Protein AF-A0A4Z0A975-F1 (afdb_monomer_lite)

Radius of gyration: 17.45 Å; chains: 1; bounding box: 40×26×46 Å

pLDDT: mean 76.38, std 18.45, range [38.84, 96.06]

Foldseek 3Di:
DDDPDDDDDDPADWDDKDWQDDDPPDPDPPDDDDPPDPDPPDDDPVVVVQVSTWMWIAGPVRDIDIGRDDDPDDDD

Organism: NCBI:txid135208

Sequence (76 aa):
MKPLGTLVYHKDGVQSLAFTRRAPATPATIGDEATDSDSDDEMIEAEKAARARWLVSGGKDSRVAIWELMDFSKKA

Structure (mmCIF, N/CA/C/O backbone):
data_AF-A0A4Z0A975-F1
#
_entry.id   AF-A0A4Z0A975-F1
#
loop_
_atom_site.group_PDB
_atom_site.id
_atom_site.type_symbol
_atom_site.label_atom_id
_atom_site.label_alt_id
_atom_site.label_comp_id
_atom_site.label_asym_id
_atom_site.label_entity_id
_atom_site.label_seq_id
_atom_site.pdbx_PDB_ins_code
_atom_site.Cartn_x
_atom_site.Cartn_y
_atom_site.Cartn_z
_atom_site.occupancy
_atom_site.B_iso_or_equiv
_atom_site.auth_seq_id
_atom_site.auth_comp_id
_atom_site.auth_asym_id
_atom_site.auth_atom_id
_atom_site.pdbx_PDB_model_num
ATOM 1 N N . MET A 1 1 ? 14.829 -5.357 11.901 1.00 74.69 1 MET A N 1
ATOM 2 C CA . MET A 1 1 ? 14.003 -4.872 10.773 1.00 74.69 1 MET A CA 1
ATOM 3 C C . MET A 1 1 ? 13.580 -3.445 11.087 1.00 74.69 1 MET A C 1
ATOM 5 O O . MET A 1 1 ? 12.926 -3.255 12.104 1.00 74.69 1 MET A O 1
ATOM 9 N N . LYS A 1 2 ? 14.015 -2.444 10.309 1.00 88.44 2 LYS A N 1
ATOM 10 C CA . LYS A 1 2 ? 13.610 -1.040 10.506 1.00 88.44 2 LYS A CA 1
ATOM 11 C C . LYS A 1 2 ? 12.394 -0.759 9.609 1.00 88.44 2 LYS A C 1
ATOM 13 O O . LYS A 1 2 ? 12.473 -1.106 8.432 1.00 88.44 2 LYS A O 1
ATOM 18 N N . PRO A 1 3 ? 11.285 -0.198 10.126 1.00 88.12 3 PRO A N 1
ATOM 19 C CA . PRO A 1 3 ? 10.127 0.123 9.294 1.00 88.12 3 PRO A CA 1
ATOM 20 C C . PRO A 1 3 ? 10.502 1.175 8.243 1.00 88.12 3 PRO A C 1
ATOM 22 O O . PRO A 1 3 ? 11.251 2.105 8.546 1.00 88.12 3 PRO A O 1
ATOM 25 N N . LEU A 1 4 ? 9.987 1.020 7.019 1.00 86.94 4 LEU A N 1
ATOM 26 C CA . LEU A 1 4 ? 10.215 1.983 5.933 1.00 86.94 4 LEU A CA 1
ATOM 27 C C . LEU A 1 4 ? 9.361 3.246 6.107 1.00 86.94 4 LEU A C 1
ATOM 29 O O . LEU A 1 4 ? 9.788 4.330 5.726 1.00 86.94 4 LEU A O 1
ATOM 33 N N . GLY A 1 5 ? 8.173 3.112 6.698 1.00 89.50 5 GLY A N 1
ATOM 34 C CA . GLY A 1 5 ? 7.253 4.217 6.935 1.00 89.50 5 GLY A CA 1
ATOM 35 C C . GLY A 1 5 ? 5.867 3.734 7.356 1.00 89.50 5 GLY A C 1
ATOM 36 O O . GLY A 1 5 ? 5.653 2.535 7.551 1.00 89.50 5 GLY A O 1
ATOM 37 N N . THR A 1 6 ? 4.937 4.683 7.466 1.00 92.06 6 THR A N 1
ATOM 38 C CA . THR A 1 6 ? 3.531 4.447 7.816 1.00 92.06 6 THR A CA 1
ATOM 39 C C . THR A 1 6 ? 2.638 5.107 6.771 1.00 92.06 6 THR A C 1
ATOM 41 O O . THR A 1 6 ? 2.818 6.283 6.464 1.00 92.06 6 THR A O 1
ATOM 44 N N . LEU A 1 7 ? 1.660 4.364 6.252 1.00 92.06 7 LEU A N 1
ATOM 45 C CA . LEU A 1 7 ? 0.633 4.878 5.345 1.00 92.06 7 LEU A CA 1
ATOM 46 C C . LEU A 1 7 ? -0.634 5.174 6.155 1.00 92.06 7 LEU A C 1
ATOM 48 O O . LEU A 1 7 ? -1.158 4.281 6.821 1.00 92.06 7 LEU A O 1
ATOM 52 N N . VAL A 1 8 ? -1.109 6.422 6.130 1.00 93.62 8 VAL A N 1
ATOM 53 C CA . VAL A 1 8 ? -2.241 6.882 6.951 1.00 93.62 8 VAL A CA 1
ATOM 54 C C . VAL A 1 8 ? -3.340 7.422 6.044 1.00 93.62 8 VAL A C 1
ATOM 56 O O . VAL A 1 8 ? -3.167 8.452 5.398 1.00 93.62 8 VAL A O 1
ATOM 59 N N . TYR A 1 9 ? -4.473 6.723 6.003 1.00 94.12 9 TYR A N 1
ATOM 60 C CA . TYR A 1 9 ? -5.670 7.165 5.280 1.00 94.12 9 TYR A CA 1
ATOM 61 C C . TYR A 1 9 ? -6.952 6.746 6.001 1.00 94.12 9 TYR A C 1
ATOM 63 O O . TYR A 1 9 ? -7.786 7.593 6.323 1.00 94.12 9 TYR A O 1
ATOM 71 N N . HIS A 1 10 ? -7.102 5.444 6.264 1.00 93.00 10 HIS A N 1
ATOM 72 C CA . HIS A 1 10 ? -8.302 4.904 6.896 1.00 93.00 10 HIS A CA 1
ATOM 73 C C . HIS A 1 10 ? -8.442 5.426 8.325 1.00 93.00 10 HIS A C 1
ATOM 75 O O . HIS A 1 10 ? -7.471 5.486 9.081 1.00 93.00 10 HIS A O 1
ATOM 81 N N . LYS A 1 11 ? -9.669 5.807 8.686 1.00 91.00 11 LYS A N 1
ATOM 82 C CA . LYS A 1 11 ? -10.004 6.323 10.026 1.00 91.00 11 LYS A CA 1
ATOM 83 C C . LYS A 1 11 ? -10.392 5.222 11.015 1.00 91.00 11 LYS A C 1
ATOM 85 O O . LYS A 1 11 ? -10.587 5.499 12.193 1.00 91.00 11 LYS A O 1
ATOM 90 N N . ASP A 1 12 ? -10.517 3.997 10.521 1.00 92.00 12 ASP A N 1
ATOM 91 C CA . ASP A 1 12 ? -10.854 2.788 11.267 1.00 92.00 12 ASP A CA 1
ATOM 92 C C . ASP A 1 12 ? -9.926 1.645 10.802 1.00 92.00 12 ASP A C 1
ATOM 94 O O . ASP A 1 12 ? -9.028 1.849 9.981 1.00 92.00 12 ASP A O 1
ATOM 98 N N . GLY A 1 13 ? -10.116 0.437 11.326 1.00 90.81 13 GLY A N 1
ATOM 99 C CA . GLY A 1 13 ? -9.285 -0.724 11.043 1.00 90.81 13 GLY A CA 1
ATOM 100 C C . GLY A 1 13 ? -9.224 -1.089 9.558 1.00 90.81 13 GLY A C 1
ATOM 101 O O . GLY A 1 13 ? -10.247 -1.211 8.878 1.00 90.81 13 GLY A O 1
ATOM 102 N N . VAL A 1 14 ? -8.002 -1.340 9.088 1.00 94.81 14 VAL A N 1
ATOM 103 C CA . VAL A 1 14 ? -7.731 -1.955 7.786 1.00 94.81 14 VAL A CA 1
ATOM 104 C C . VAL A 1 14 ? -8.014 -3.451 7.888 1.00 94.81 14 VAL A C 1
ATOM 106 O O . VAL A 1 14 ? -7.498 -4.123 8.778 1.00 94.81 14 VAL A O 1
ATOM 109 N N . GLN A 1 15 ? -8.850 -3.971 6.993 1.00 95.06 15 GLN A N 1
ATOM 110 C CA . GLN A 1 15 ? -9.257 -5.380 6.983 1.00 95.06 15 GLN A CA 1
ATOM 111 C C . GLN A 1 15 ? -8.591 -6.186 5.873 1.00 95.06 15 GLN A C 1
ATOM 113 O O . GLN A 1 15 ? -8.439 -7.396 6.008 1.00 95.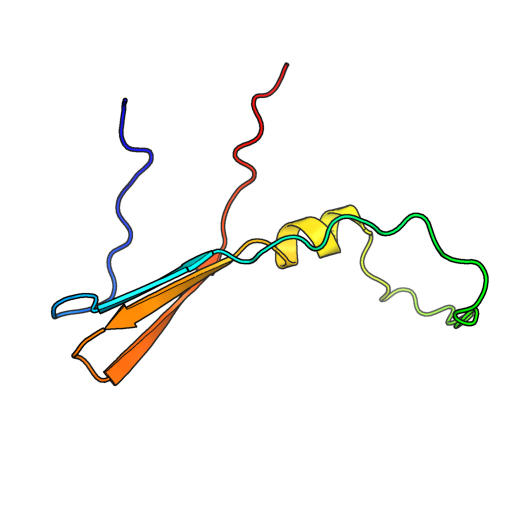06 15 GLN A O 1
ATOM 118 N N . SER A 1 16 ? -8.209 -5.531 4.777 1.00 92.62 16 SER A N 1
ATOM 119 C CA . SER A 1 16 ? -7.609 -6.190 3.622 1.00 92.62 16 SER A CA 1
ATOM 120 C C . SER A 1 16 ? -6.450 -5.371 3.073 1.00 92.62 16 SER A C 1
ATOM 122 O O . SER A 1 16 ? -6.489 -4.138 3.073 1.00 92.62 16 SER A O 1
ATOM 124 N N . LEU A 1 17 ? -5.417 -6.073 2.611 1.00 94.69 17 LEU A N 1
ATOM 125 C CA . LEU A 1 17 ? -4.229 -5.515 1.980 1.00 94.69 17 LEU A CA 1
ATOM 126 C C . LEU A 1 17 ? -3.818 -6.405 0.806 1.00 94.69 17 LEU A C 1
ATOM 128 O O . LEU A 1 17 ? -3.777 -7.629 0.939 1.00 94.69 17 LEU A O 1
ATOM 132 N N . ALA A 1 18 ? -3.471 -5.792 -0.324 1.00 94.44 18 ALA A N 1
ATOM 133 C CA . ALA A 1 18 ? -2.975 -6.502 -1.497 1.00 94.44 18 ALA A CA 1
ATOM 134 C C . ALA A 1 18 ? -1.865 -5.711 -2.193 1.00 94.44 18 ALA A C 1
ATOM 136 O O . ALA A 1 18 ? -2.044 -4.551 -2.556 1.00 94.44 18 ALA A O 1
ATOM 137 N N . PHE A 1 19 ? -0.726 -6.363 -2.414 1.00 90.88 19 PHE A N 1
ATOM 138 C CA . PHE A 1 19 ? 0.333 -5.843 -3.274 1.00 90.88 19 PHE A CA 1
ATOM 139 C C . PHE A 1 19 ? 0.074 -6.253 -4.720 1.00 90.88 19 PHE A C 1
ATOM 141 O O . PHE A 1 19 ? -0.345 -7.385 -4.987 1.00 90.88 19 PHE A O 1
ATOM 148 N N . THR A 1 20 ? 0.387 -5.364 -5.657 1.00 88.25 20 THR A N 1
ATOM 149 C CA . THR A 1 20 ? 0.437 -5.714 -7.075 1.00 88.25 20 THR A CA 1
ATOM 150 C C . THR A 1 20 ? 1.450 -6.826 -7.291 1.00 88.25 20 THR A C 1
ATOM 152 O O . THR A 1 20 ? 2.616 -6.722 -6.899 1.00 88.25 20 THR A O 1
ATOM 155 N N . ARG A 1 21 ? 1.018 -7.898 -7.949 1.00 72.69 21 ARG A N 1
ATOM 156 C CA . ARG A 1 21 ? 1.928 -8.944 -8.403 1.00 72.69 21 ARG A CA 1
ATOM 157 C C . ARG A 1 21 ? 2.434 -8.532 -9.774 1.00 72.69 21 ARG A C 1
ATOM 15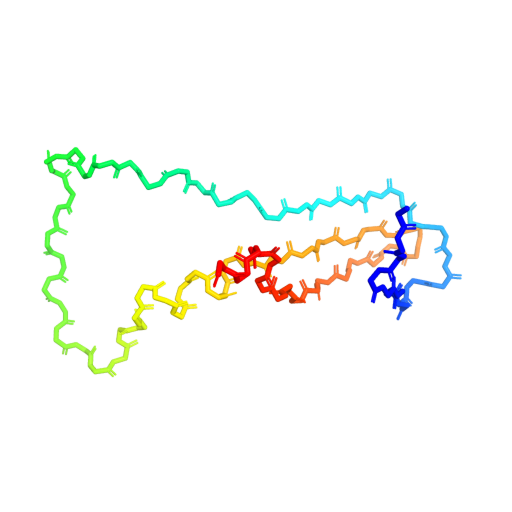9 O O . ARG A 1 21 ? 1.650 -8.461 -10.715 1.00 72.69 21 ARG A O 1
ATOM 166 N N . ARG A 1 22 ? 3.737 -8.274 -9.894 1.00 67.00 22 ARG A N 1
ATOM 167 C CA . ARG A 1 22 ? 4.369 -8.229 -11.213 1.00 67.00 22 ARG A CA 1
ATOM 168 C C . ARG A 1 22 ? 4.218 -9.628 -11.807 1.00 67.00 22 ARG A C 1
ATOM 170 O O . ARG A 1 22 ? 4.754 -10.580 -11.240 1.00 67.00 22 ARG A O 1
ATOM 177 N N . ALA A 1 23 ? 3.465 -9.762 -12.897 1.00 62.69 23 ALA A N 1
ATOM 178 C CA . ALA A 1 23 ? 3.490 -10.998 -13.663 1.00 62.69 23 ALA A CA 1
ATOM 179 C C . ALA A 1 23 ? 4.951 -11.241 -14.081 1.00 62.69 23 ALA A C 1
ATOM 181 O O . ALA A 1 23 ? 5.601 -10.289 -14.534 1.00 62.69 23 ALA A 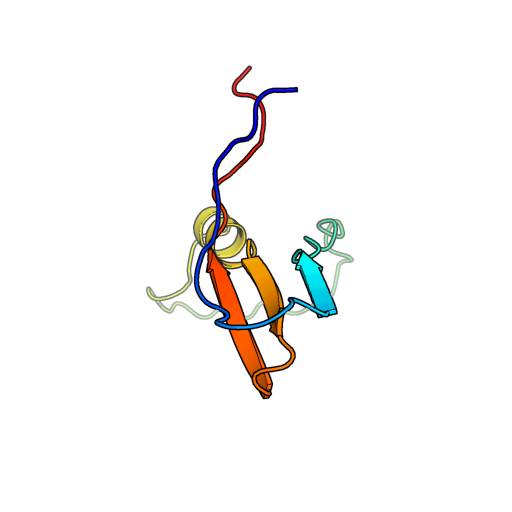O 1
ATOM 182 N N . PRO A 1 24 ? 5.515 -12.447 -13.872 1.00 54.88 24 PRO A N 1
ATOM 183 C CA . PRO A 1 24 ? 6.818 -12.753 -14.439 1.00 54.88 24 PRO A CA 1
ATOM 184 C C . PRO A 1 24 ? 6.712 -12.474 -15.934 1.00 54.88 24 PRO A C 1
ATOM 186 O O . PRO A 1 24 ? 5.733 -12.888 -16.553 1.00 54.88 24 PRO A O 1
ATOM 189 N N . ALA A 1 25 ? 7.666 -11.718 -16.481 1.00 53.56 25 ALA A N 1
ATOM 190 C CA . ALA A 1 25 ? 7.741 -11.519 -17.916 1.00 53.56 25 ALA A CA 1
ATOM 191 C C . ALA A 1 25 ? 7.808 -12.916 -18.535 1.00 53.56 25 ALA A C 1
ATOM 193 O O . ALA A 1 25 ? 8.819 -13.607 -18.402 1.00 53.56 25 ALA A O 1
ATOM 194 N N . THR A 1 26 ? 6.703 -13.386 -19.107 1.00 50.44 26 THR A N 1
ATOM 195 C CA . THR A 1 26 ? 6.736 -14.577 -19.938 1.00 50.44 26 THR A CA 1
ATOM 196 C C . THR A 1 26 ? 7.695 -14.224 -21.064 1.00 50.44 26 THR A C 1
ATOM 198 O O . THR A 1 26 ? 7.437 -13.219 -21.736 1.00 50.44 26 THR A O 1
ATOM 201 N N . PRO A 1 27 ? 8.813 -14.953 -21.262 1.00 46.97 27 PRO A N 1
ATOM 202 C CA . PRO A 1 27 ? 9.570 -14.787 -22.492 1.00 46.97 27 PRO A CA 1
ATOM 203 C C . PRO A 1 27 ? 8.552 -14.994 -23.604 1.00 46.97 27 PRO A C 1
ATOM 205 O O . PRO A 1 27 ? 7.858 -16.013 -23.592 1.00 46.97 27 PRO A O 1
ATOM 208 N N . ALA A 1 28 ? 8.369 -13.961 -24.428 1.00 46.78 28 ALA A N 1
ATOM 209 C CA . ALA A 1 28 ? 7.333 -13.891 -25.442 1.00 46.78 28 ALA A CA 1
ATOM 210 C C . ALA A 1 28 ? 7.176 -15.264 -26.097 1.00 46.78 28 ALA A C 1
ATOM 212 O O . ALA A 1 28 ? 8.077 -15.752 -26.782 1.00 46.78 28 ALA A O 1
ATOM 213 N N . THR A 1 29 ? 6.058 -15.932 -25.812 1.00 38.84 29 THR A N 1
ATOM 214 C CA . THR A 1 29 ? 5.660 -17.049 -26.652 1.00 38.84 29 THR A CA 1
ATOM 215 C C . THR A 1 29 ? 5.306 -16.385 -27.965 1.00 38.84 29 THR A C 1
ATOM 217 O O . THR A 1 29 ? 4.430 -15.529 -28.009 1.00 38.84 29 THR A O 1
ATOM 220 N N . ILE A 1 30 ? 6.113 -16.684 -28.976 1.00 50.41 30 ILE A N 1
ATOM 221 C CA . ILE A 1 30 ? 5.980 -16.252 -30.362 1.00 50.41 30 ILE A CA 1
ATOM 222 C C . ILE A 1 30 ? 4.491 -16.305 -30.736 1.00 50.41 30 ILE A C 1
ATOM 224 O O . ILE A 1 30 ? 3.942 -17.401 -30.833 1.00 50.41 30 ILE A O 1
ATOM 228 N N . GLY A 1 31 ? 3.843 -15.148 -30.897 1.00 45.34 31 GLY A N 1
ATOM 229 C CA . GLY A 1 31 ? 2.452 -15.070 -31.352 1.00 45.34 31 GLY A CA 1
ATOM 230 C C . GLY A 1 31 ? 1.508 -14.228 -30.499 1.00 45.34 31 GLY A C 1
ATOM 231 O O . GLY A 1 31 ? 0.444 -14.716 -30.144 1.00 45.34 31 GLY A O 1
ATOM 232 N N . ASP A 1 32 ? 1.858 -12.973 -30.220 1.00 40.78 32 ASP A N 1
ATOM 233 C CA . ASP A 1 32 ? 0.830 -11.938 -30.066 1.00 40.78 32 ASP A CA 1
ATOM 234 C C . ASP A 1 32 ? 1.339 -10.681 -30.782 1.00 40.78 32 ASP A C 1
ATOM 236 O O . ASP A 1 32 ? 2.125 -9.896 -30.259 1.00 40.78 32 ASP A O 1
ATOM 240 N N . GLU A 1 33 ? 1.066 -10.696 -32.087 1.00 42.25 33 GLU A N 1
ATOM 241 C CA . GLU A 1 33 ? 0.733 -9.571 -32.960 1.00 42.25 33 GLU A CA 1
ATOM 242 C C . GLU A 1 33 ? 1.432 -8.239 -32.637 1.00 42.25 33 GLU A C 1
ATOM 244 O O . GLU A 1 33 ? 1.103 -7.524 -31.691 1.00 42.25 33 GLU A O 1
ATOM 249 N N . ALA A 1 34 ? 2.355 -7.863 -33.520 1.00 50.09 34 ALA A N 1
ATOM 250 C CA . ALA A 1 34 ? 2.793 -6.491 -33.675 1.00 50.09 34 ALA A CA 1
ATOM 251 C C . ALA A 1 34 ? 1.577 -5.562 -33.843 1.00 50.09 34 ALA A C 1
ATOM 253 O O . ALA A 1 34 ? 1.001 -5.474 -34.925 1.00 50.09 34 ALA A O 1
ATOM 254 N N . THR A 1 35 ? 1.215 -4.818 -32.802 1.00 44.38 35 THR A N 1
ATOM 255 C CA . THR A 1 35 ? 0.650 -3.486 -33.009 1.00 44.38 35 THR A CA 1
ATOM 256 C C . THR A 1 35 ? 1.824 -2.547 -33.202 1.00 44.38 35 THR A C 1
ATOM 258 O O . THR A 1 35 ? 2.345 -1.963 -32.258 1.00 44.38 35 THR A O 1
ATOM 261 N N . ASP A 1 36 ? 2.262 -2.491 -34.455 1.00 47.84 36 ASP A N 1
ATOM 262 C CA . ASP A 1 36 ? 2.914 -1.337 -35.054 1.00 47.84 36 ASP A CA 1
ATOM 263 C C . ASP A 1 36 ? 1.977 -0.134 -34.892 1.00 47.84 36 ASP A C 1
AT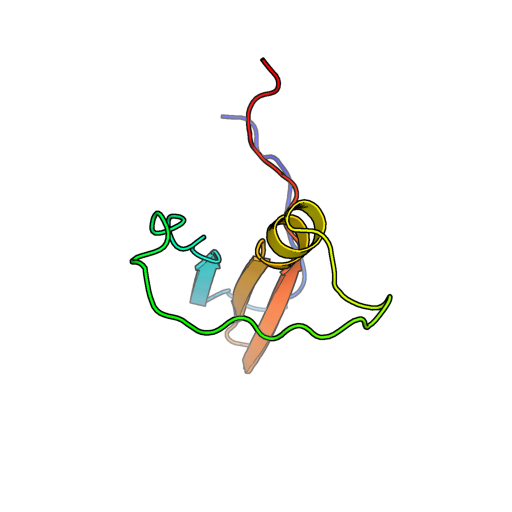OM 265 O O . ASP A 1 36 ? 1.084 0.107 -35.706 1.00 47.84 36 ASP A O 1
ATOM 269 N N . SER A 1 37 ? 2.091 0.547 -33.757 1.00 45.06 37 SER A N 1
ATOM 270 C CA . SER A 1 37 ? 1.429 1.817 -33.535 1.00 45.06 37 SER A CA 1
ATOM 271 C C . SER A 1 37 ? 2.531 2.823 -33.250 1.00 45.06 37 SER A C 1
ATOM 273 O O . SER A 1 37 ? 2.912 3.029 -32.103 1.00 45.06 37 SER A O 1
ATOM 275 N N . ASP A 1 38 ? 3.046 3.435 -34.320 1.00 45.06 38 ASP A N 1
ATOM 276 C CA . ASP A 1 38 ? 3.790 4.700 -34.313 1.00 45.06 38 ASP A CA 1
ATOM 277 C C . ASP A 1 38 ? 2.950 5.790 -33.613 1.00 45.06 38 ASP A C 1
ATOM 279 O O . ASP A 1 38 ? 2.356 6.679 -34.225 1.00 45.06 38 ASP A O 1
ATOM 283 N N . SER A 1 39 ? 2.846 5.689 -32.295 1.00 49.19 39 SER A N 1
ATOM 284 C CA . SER A 1 39 ? 2.263 6.678 -31.414 1.00 49.19 39 SER A CA 1
ATOM 285 C C . SER A 1 39 ? 3.360 7.031 -30.427 1.00 49.19 39 SER A C 1
ATOM 287 O O . SER A 1 39 ? 3.705 6.230 -29.563 1.00 49.19 39 SER A O 1
ATOM 289 N N . ASP A 1 40 ? 3.871 8.256 -30.519 1.00 54.81 40 ASP A N 1
ATOM 290 C CA . ASP A 1 40 ? 4.835 8.892 -29.597 1.00 54.81 40 ASP A CA 1
ATOM 291 C C . ASP A 1 40 ? 4.358 8.934 -28.113 1.00 54.81 40 ASP A C 1
ATOM 293 O O . ASP A 1 40 ? 4.976 9.567 -27.262 1.00 54.81 40 ASP A O 1
ATOM 297 N N . ASP A 1 41 ? 3.251 8.251 -27.797 1.00 59.94 41 ASP A N 1
ATOM 298 C CA . ASP A 1 41 ? 2.607 8.088 -26.490 1.00 59.94 41 ASP A CA 1
ATOM 299 C C . ASP A 1 41 ? 2.830 6.684 -25.874 1.00 59.94 41 ASP A C 1
ATOM 301 O O . ASP A 1 41 ? 2.288 6.367 -24.806 1.00 59.94 41 ASP A O 1
ATOM 305 N N . GLU A 1 42 ? 3.610 5.803 -26.512 1.00 65.81 42 GLU A N 1
ATOM 306 C CA . GLU A 1 42 ? 3.912 4.486 -25.947 1.00 65.81 42 GLU A CA 1
ATOM 307 C C . GLU A 1 42 ? 4.917 4.573 -24.786 1.00 65.81 42 GLU A C 1
ATOM 309 O O . GLU A 1 42 ? 6.128 4.682 -24.964 1.00 65.81 42 GLU A O 1
ATOM 314 N N . MET A 1 43 ? 4.403 4.469 -23.555 1.00 65.56 43 MET A N 1
ATOM 315 C CA . MET A 1 43 ? 5.226 4.404 -22.342 1.00 65.56 43 MET A CA 1
ATOM 316 C C . MET A 1 43 ? 6.312 3.325 -22.427 1.00 65.56 43 MET A C 1
ATOM 318 O O . MET A 1 43 ? 6.024 2.147 -22.696 1.00 65.56 43 MET A O 1
ATOM 322 N N . ILE A 1 44 ? 7.534 3.692 -22.038 1.00 78.44 44 ILE A N 1
ATOM 323 C CA . ILE A 1 44 ? 8.659 2.756 -21.994 1.00 78.44 44 ILE A CA 1
ATOM 324 C C . ILE A 1 44 ? 8.432 1.677 -20.924 1.00 78.44 44 ILE A C 1
ATOM 326 O O . ILE A 1 44 ? 7.736 1.877 -19.924 1.00 78.44 44 ILE A O 1
ATOM 330 N N . GLU A 1 45 ? 9.052 0.508 -21.092 1.00 74.75 45 GLU A N 1
ATOM 331 C CA . GLU A 1 45 ? 8.870 -0.633 -20.182 1.00 74.75 45 GLU A CA 1
ATOM 332 C C . GLU A 1 45 ? 9.205 -0.289 -18.717 1.00 74.75 45 GLU A C 1
ATOM 334 O O . GLU A 1 45 ? 8.535 -0.746 -17.789 1.00 74.75 45 GLU A O 1
ATOM 339 N N . ALA A 1 46 ? 10.188 0.589 -18.496 1.00 72.06 46 ALA A N 1
ATOM 340 C CA . ALA A 1 46 ? 10.542 1.084 -17.168 1.00 72.06 46 ALA A CA 1
ATOM 341 C C . ALA A 1 46 ? 9.411 1.904 -16.517 1.00 72.06 46 ALA A C 1
ATOM 343 O O . ALA A 1 46 ? 9.151 1.760 -15.319 1.00 72.06 46 ALA A O 1
ATOM 344 N N . GLU A 1 47 ? 8.703 2.722 -17.298 1.00 76.19 47 GLU A N 1
ATOM 345 C CA . GLU A 1 47 ? 7.547 3.487 -16.830 1.00 76.19 47 GLU A CA 1
ATOM 346 C C . GLU A 1 47 ? 6.354 2.571 -16.568 1.00 76.19 47 GLU A C 1
ATOM 348 O O . GLU A 1 47 ? 5.684 2.711 -15.544 1.00 76.19 47 GLU A O 1
ATOM 353 N N . LYS A 1 48 ? 6.122 1.577 -17.436 1.00 76.50 48 LYS A N 1
ATOM 354 C CA . LYS A 1 48 ? 5.107 0.534 -17.215 1.00 76.50 48 LYS A CA 1
ATOM 355 C C . LYS A 1 48 ? 5.389 -0.223 -15.913 1.00 76.50 48 LYS A C 1
ATOM 357 O O . LYS A 1 48 ? 4.489 -0.404 -15.096 1.00 76.50 48 LYS A O 1
ATOM 362 N N . ALA A 1 49 ? 6.647 -0.584 -15.658 1.00 74.25 49 ALA A N 1
ATOM 363 C CA . ALA A 1 49 ? 7.063 -1.234 -14.418 1.00 74.25 49 ALA A CA 1
ATOM 364 C C . ALA A 1 49 ? 6.917 -0.323 -13.187 1.00 74.25 49 ALA A C 1
ATOM 366 O O . ALA A 1 49 ? 6.569 -0.802 -12.109 1.00 74.25 49 ALA A O 1
ATOM 367 N N . ALA A 1 50 ? 7.170 0.984 -13.313 1.00 75.88 50 ALA A N 1
ATOM 368 C CA . ALA A 1 50 ? 6.892 1.958 -12.258 1.00 75.88 50 ALA A CA 1
ATOM 369 C C . ALA A 1 50 ? 5.392 2.045 -11.947 1.00 75.88 50 ALA A C 1
ATOM 371 O O . ALA A 1 50 ? 5.016 1.912 -10.786 1.00 75.88 50 ALA A O 1
ATOM 372 N N . ARG A 1 51 ? 4.539 2.150 -12.973 1.00 78.62 51 ARG A N 1
ATOM 373 C CA . ARG A 1 51 ? 3.079 2.186 -12.803 1.00 78.62 51 ARG A CA 1
ATOM 374 C C . ARG A 1 51 ? 2.481 0.855 -12.351 1.00 78.62 51 ARG A C 1
ATOM 376 O O . ARG A 1 51 ? 1.404 0.853 -11.793 1.00 78.62 51 ARG A O 1
ATOM 383 N N . ALA A 1 52 ? 3.155 -0.277 -12.525 1.00 81.81 52 ALA A N 1
ATOM 384 C CA . ALA A 1 52 ? 2.647 -1.574 -12.069 1.00 81.81 52 ALA A CA 1
ATOM 385 C C . ALA A 1 52 ? 2.863 -1.846 -10.565 1.00 81.81 52 ALA A C 1
ATOM 387 O O . ALA A 1 52 ? 2.579 -2.954 -10.110 1.00 81.81 52 ALA A O 1
ATOM 388 N N . ARG A 1 53 ? 3.410 -0.890 -9.800 1.00 87.88 53 ARG A N 1
ATOM 389 C CA . ARG A 1 53 ? 3.797 -1.058 -8.390 1.00 87.88 53 ARG A CA 1
ATOM 390 C C . ARG A 1 53 ? 2.850 -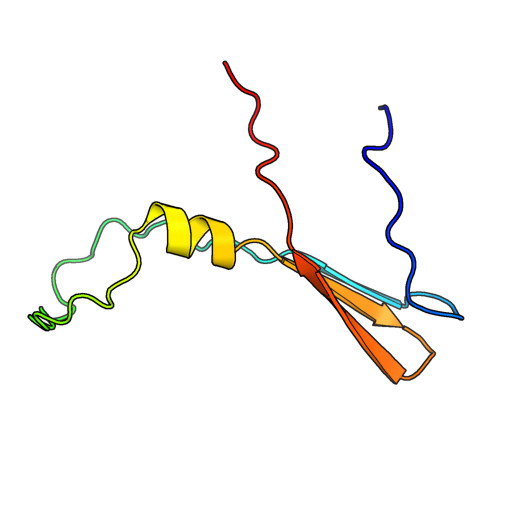0.320 -7.457 1.00 87.88 53 ARG A C 1
ATOM 392 O O . ARG A 1 53 ? 3.097 0.832 -7.105 1.00 87.88 53 ARG A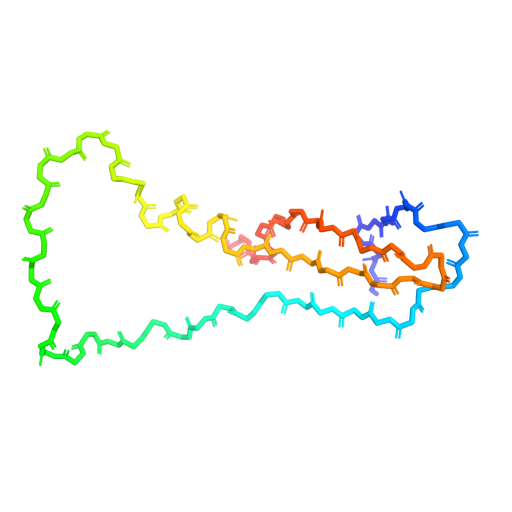 O 1
ATOM 399 N N . TRP A 1 54 ? 1.814 -1.013 -6.994 1.00 91.44 54 TRP A N 1
ATOM 400 C CA . TRP A 1 54 ? 0.845 -0.451 -6.056 1.00 91.44 54 TRP A CA 1
ATOM 401 C C . TRP A 1 54 ? 0.603 -1.350 -4.838 1.00 91.44 54 TRP A C 1
ATOM 403 O O . TRP A 1 54 ? 0.749 -2.574 -4.877 1.00 91.44 54 TRP A O 1
ATOM 413 N N . LEU A 1 55 ? 0.203 -0.726 -3.735 1.00 92.06 55 LEU A N 1
ATOM 414 C CA . LEU A 1 55 ? -0.402 -1.380 -2.580 1.00 92.06 55 LEU A CA 1
ATOM 415 C C . LEU A 1 55 ? -1.836 -0.884 -2.466 1.00 92.06 55 LEU A C 1
ATOM 417 O O . LEU A 1 55 ? -2.087 0.315 -2.501 1.00 92.06 55 LEU A O 1
ATOM 421 N N . VAL A 1 56 ? -2.773 -1.804 -2.292 1.00 94.81 56 VAL A N 1
ATOM 422 C CA . VAL A 1 56 ? -4.176 -1.482 -2.054 1.00 94.81 56 VAL A CA 1
ATOM 423 C C . VAL A 1 56 ? -4.530 -1.847 -0.621 1.00 94.81 56 VAL A C 1
ATOM 425 O O . VAL A 1 56 ? -4.216 -2.949 -0.169 1.00 94.81 56 VAL A O 1
ATOM 428 N N . SER A 1 57 ? -5.195 -0.934 0.085 1.00 96.06 57 SER A N 1
ATOM 429 C CA . SER A 1 57 ? -5.759 -1.169 1.414 1.00 96.06 57 SER A CA 1
ATOM 430 C C . SER A 1 57 ? -7.270 -0.972 1.415 1.00 96.06 57 SER A C 1
ATOM 432 O O . SER A 1 57 ? -7.768 0.005 0.864 1.00 96.06 57 SER A O 1
ATOM 434 N N . GLY A 1 58 ? -7.994 -1.900 2.042 1.00 95.62 58 GLY A N 1
ATOM 435 C CA . GLY A 1 58 ? -9.437 -1.815 2.273 1.00 95.62 58 GLY A CA 1
ATOM 436 C C . GLY A 1 58 ? -9.748 -1.699 3.763 1.00 95.62 58 GLY A C 1
ATOM 437 O O . GLY A 1 58 ? -9.259 -2.505 4.563 1.00 95.62 58 GLY A O 1
ATOM 438 N N . GLY A 1 59 ? -10.550 -0.702 4.136 1.00 94.31 59 GLY A N 1
ATOM 439 C CA . GLY A 1 59 ? -10.906 -0.408 5.526 1.00 94.31 59 GLY A CA 1
ATOM 440 C C . GLY A 1 59 ? -12.376 -0.664 5.861 1.00 94.31 59 GLY A C 1
ATOM 441 O O . GLY A 1 59 ? -13.237 -0.734 4.984 1.00 94.31 59 GLY A O 1
ATOM 442 N N . LYS A 1 60 ? -12.676 -0.746 7.165 1.00 94.50 60 LYS A N 1
ATOM 443 C CA . LYS A 1 60 ? -14.056 -0.773 7.701 1.00 94.50 60 LYS A CA 1
ATOM 444 C C . LYS A 1 60 ? -14.864 0.478 7.368 1.00 94.50 60 LYS A C 1
ATOM 446 O O . LYS A 1 60 ? -16.090 0.447 7.368 1.00 94.50 60 LYS A O 1
ATOM 451 N N . ASP A 1 61 ? -14.174 1.563 7.032 1.00 91.88 61 ASP A N 1
ATOM 452 C CA . ASP A 1 61 ? -14.759 2.809 6.548 1.00 91.88 61 ASP A CA 1
ATOM 453 C C . ASP A 1 61 ? -15.390 2.687 5.147 1.00 91.88 61 ASP A C 1
ATOM 455 O O . ASP A 1 61 ? -15.829 3.694 4.591 1.00 91.88 61 ASP A O 1
ATOM 459 N N . SER A 1 62 ? -15.464 1.470 4.587 1.00 92.12 62 SER A N 1
ATOM 460 C CA . SER A 1 62 ? -15.979 1.170 3.244 1.00 92.12 62 SER A CA 1
ATOM 461 C C . SER A 1 62 ? -15.218 1.910 2.142 1.00 92.12 62 SER A C 1
ATOM 463 O O . SER A 1 62 ? -15.759 2.182 1.071 1.00 92.12 62 SER A O 1
ATOM 465 N N . ARG A 1 63 ? -13.951 2.256 2.408 1.00 93.88 63 ARG A N 1
ATOM 466 C CA . ARG A 1 63 ? -13.060 2.916 1.455 1.00 93.88 63 ARG A CA 1
ATOM 467 C C . ARG A 1 63 ? -11.926 1.992 1.056 1.00 93.88 63 ARG A C 1
ATOM 469 O O . ARG A 1 63 ? -11.519 1.099 1.800 1.00 93.88 63 ARG A O 1
ATOM 476 N N . VAL A 1 64 ? -11.386 2.278 -0.121 1.00 94.44 64 VAL A N 1
ATOM 477 C CA . VAL A 1 64 ? -10.177 1.656 -0.649 1.00 94.44 64 VAL A CA 1
ATOM 478 C C . VAL A 1 64 ? -9.160 2.759 -0.912 1.00 94.44 64 VAL A C 1
ATOM 480 O O . VAL A 1 64 ? -9.495 3.758 -1.546 1.00 94.44 64 VAL A O 1
ATOM 483 N N . ALA A 1 65 ? -7.937 2.591 -0.416 1.00 94.38 65 ALA A N 1
ATOM 484 C CA . ALA A 1 65 ? -6.816 3.467 -0.734 1.00 94.38 65 ALA A CA 1
ATOM 485 C C . ALA A 1 65 ? -5.809 2.722 -1.612 1.00 94.38 65 ALA A C 1
ATOM 487 O O . ALA A 1 65 ? -5.492 1.559 -1.359 1.00 94.38 65 ALA A O 1
ATOM 488 N N . ILE A 1 66 ? -5.327 3.404 -2.650 1.00 94.38 66 ILE A N 1
ATOM 489 C CA . ILE A 1 66 ? -4.326 2.901 -3.590 1.00 94.38 66 ILE A CA 1
ATOM 490 C C . ILE A 1 66 ? -3.064 3.731 -3.382 1.00 94.38 66 ILE A C 1
ATOM 492 O O . ILE A 1 66 ? -3.110 4.959 -3.423 1.00 94.38 66 ILE A O 1
ATOM 496 N N . TRP A 1 67 ? -1.953 3.050 -3.137 1.00 93.69 67 TRP A N 1
ATOM 497 C CA . TRP A 1 67 ? -0.666 3.652 -2.826 1.00 93.69 67 TRP A CA 1
ATOM 498 C C . TRP A 1 67 ? 0.340 3.285 -3.903 1.00 93.69 67 TRP A C 1
ATOM 500 O O . TRP A 1 67 ? 0.522 2.102 -4.194 1.00 93.69 67 TRP A O 1
ATOM 510 N N . GLU A 1 68 ? 1.032 4.278 -4.450 1.00 90.12 68 GLU A N 1
ATOM 511 C CA . GLU A 1 68 ? 2.190 4.038 -5.305 1.00 90.12 68 GLU A CA 1
ATOM 512 C C . GLU A 1 68 ? 3.387 3.573 -4.479 1.00 90.12 68 GLU A C 1
ATOM 514 O O . GLU A 1 68 ? 3.667 4.101 -3.399 1.00 90.12 68 GLU A O 1
ATOM 519 N N . LEU A 1 69 ? 4.086 2.554 -4.976 1.00 87.06 69 LEU A N 1
ATOM 520 C CA . LEU A 1 69 ? 5.257 1.992 -4.320 1.00 87.06 69 LEU A CA 1
ATOM 521 C C . LEU A 1 69 ? 6.523 2.329 -5.102 1.00 87.06 69 LEU A C 1
ATOM 523 O O . LEU A 1 69 ? 6.586 2.209 -6.325 1.00 87.06 69 LEU A O 1
ATOM 527 N N . MET A 1 70 ? 7.568 2.683 -4.361 1.00 84.81 70 MET A N 1
ATOM 528 C CA . MET A 1 70 ? 8.917 2.796 -4.902 1.00 84.81 70 MET A CA 1
ATOM 529 C C . MET A 1 70 ? 9.521 1.416 -5.193 1.00 84.81 70 MET A C 1
ATOM 531 O O . MET A 1 70 ? 9.021 0.378 -4.753 1.00 84.81 70 MET A O 1
ATOM 535 N N . ASP A 1 71 ? 10.639 1.404 -5.914 1.00 82.50 71 ASP A N 1
ATOM 536 C CA . ASP A 1 71 ? 11.437 0.194 -6.066 1.00 82.50 71 ASP A CA 1
ATOM 537 C C . ASP A 1 71 ? 12.163 -0.141 -4.754 1.00 82.50 71 ASP A C 1
ATOM 539 O O . ASP A 1 71 ? 12.935 0.668 -4.239 1.00 82.50 71 ASP A O 1
ATOM 543 N N . PHE A 1 72 ? 11.922 -1.338 -4.217 1.00 80.50 72 PHE A N 1
ATOM 544 C CA . PHE A 1 72 ? 12.587 -1.840 -3.010 1.00 80.50 72 PHE A CA 1
ATOM 545 C C . PHE A 1 72 ? 13.812 -2.711 -3.319 1.00 80.50 72 PHE A C 1
ATOM 547 O O . PHE A 1 72 ? 14.420 -3.268 -2.402 1.00 80.50 72 PHE A O 1
ATOM 554 N N . SER A 1 73 ? 14.172 -2.857 -4.597 1.00 82.56 73 SER A N 1
ATOM 555 C CA . SER A 1 73 ? 15.348 -3.614 -5.015 1.00 82.56 73 SER A CA 1
ATOM 556 C C . SER A 1 73 ? 16.605 -3.003 -4.402 1.00 82.56 73 SER A C 1
ATOM 558 O O . SER A 1 73 ? 16.829 -1.791 -4.449 1.00 82.56 73 SER A O 1
ATOM 560 N N . LYS A 1 74 ? 17.444 -3.851 -3.804 1.00 78.44 74 LYS A N 1
ATOM 561 C CA . LYS A 1 74 ? 18.721 -3.420 -3.239 1.00 78.44 74 LYS A CA 1
ATOM 562 C C . LYS A 1 74 ? 19.591 -2.917 -4.392 1.00 78.44 74 LYS A C 1
ATOM 564 O O . LYS A 1 74 ? 19.897 -3.691 -5.294 1.00 78.44 74 LYS A O 1
ATOM 569 N N . LYS A 1 75 ? 19.977 -1.637 -4.370 1.00 63.50 75 LYS A N 1
ATOM 570 C CA . LYS A 1 75 ? 21.030 -1.142 -5.266 1.00 63.50 75 LYS A CA 1
ATOM 571 C C . LYS A 1 75 ? 22.305 -1.911 -4.911 1.00 63.50 75 LYS A C 1
ATOM 573 O O . LYS A 1 75 ? 22.730 -1.860 -3.755 1.00 63.50 75 LYS A O 1
ATOM 578 N N . ALA A 1 76 ? 22.780 -2.719 -5.856 1.00 48.03 76 ALA A N 1
ATOM 579 C CA . ALA A 1 76 ? 24.038 -3.447 -5.750 1.00 48.03 76 ALA A CA 1
ATOM 580 C C . ALA A 1 76 ? 25.219 -2.471 -5.741 1.00 48.03 76 ALA A C 1
ATOM 582 O O . ALA A 1 76 ? 25.095 -1.408 -6.394 1.00 48.03 76 ALA A O 1
#

Secondary structure (DSSP, 8-state):
----------SS-EEEEEE----------S-S-------TT---HHHHHHHT-EEEEEETTS-EEEEE--------

InterPro domains:
  IPR015943 WD40/YVTN repeat-like-containing domain superfamily [G3DSA:2.130.10.10] (1-75)
  IPR019775 WD40 repeat, conserved site [PS00678] (55-69)